Protein AF-A0A537UCD1-F1 (afdb_monomer_lite)

Radius of gyration: 25.74 Å; chains: 1; bounding box: 57×40×79 Å

Structure (mmCIF, N/CA/C/O backbone):
data_AF-A0A537UCD1-F1
#
_entry.id   AF-A0A537UCD1-F1
#
loop_
_atom_site.group_PDB
_atom_site.id
_atom_site.type_symbol
_atom_site.label_atom_id
_atom_site.label_alt_id
_atom_site.label_comp_id
_atom_site.label_asym_id
_atom_site.label_entity_id
_atom_site.label_seq_id
_atom_site.pdbx_PDB_ins_code
_atom_site.Cartn_x
_atom_site.Cartn_y
_atom_site.Cartn_z
_atom_site.occupancy
_atom_site.B_iso_or_equiv
_atom_site.auth_seq_id
_atom_site.auth_comp_id
_atom_site.auth_asym_id
_atom_site.auth_atom_id
_atom_site.pdbx_PDB_model_num
ATOM 1 N N . ALA A 1 1 ? -25.440 -2.056 34.819 1.00 84.81 1 ALA A N 1
ATOM 2 C CA . ALA A 1 1 ? -25.967 -2.093 36.198 1.00 84.81 1 ALA A CA 1
ATOM 3 C C . ALA A 1 1 ? -25.753 -0.731 36.856 1.00 84.81 1 ALA A C 1
ATOM 5 O O . ALA A 1 1 ? -24.826 -0.030 36.456 1.00 84.81 1 ALA A O 1
ATOM 6 N N . TYR A 1 2 ? -26.626 -0.333 37.784 1.00 90.88 2 TYR A N 1
ATOM 7 C CA . TYR A 1 2 ? -26.529 0.918 38.547 1.00 90.88 2 TYR A CA 1
ATOM 8 C C . TYR A 1 2 ? -26.187 0.586 40.003 1.00 90.88 2 TYR A C 1
ATOM 10 O O . TYR A 1 2 ? -26.730 -0.371 40.552 1.00 90.88 2 TYR A O 1
ATOM 18 N N . TYR A 1 3 ? -25.268 1.341 40.606 1.00 93.94 3 TYR A N 1
ATOM 19 C CA . TYR A 1 3 ? -24.784 1.089 41.963 1.00 93.94 3 TYR A CA 1
ATOM 20 C C . TYR A 1 3 ? -24.802 2.376 42.782 1.00 93.94 3 TYR A C 1
ATOM 22 O O . TYR A 1 3 ? -24.380 3.425 42.296 1.00 93.94 3 TYR A O 1
ATOM 30 N N . GLU A 1 4 ? -25.224 2.264 44.036 1.00 95.31 4 GLU A N 1
ATOM 31 C CA . GLU A 1 4 ? -25.111 3.312 45.053 1.00 95.31 4 GLU A CA 1
ATOM 32 C C . GLU A 1 4 ? -24.182 2.837 46.173 1.00 95.31 4 GLU A C 1
ATOM 34 O O . GLU A 1 4 ? -24.072 1.636 46.423 1.00 95.31 4 GLU A O 1
ATOM 39 N N . LEU A 1 5 ? -23.489 3.762 46.836 1.00 96.44 5 LEU A N 1
ATOM 40 C CA . LEU A 1 5 ? -22.624 3.422 47.966 1.00 96.44 5 LEU A CA 1
ATOM 41 C C . LEU A 1 5 ? -23.451 3.319 49.251 1.00 96.44 5 LEU A C 1
ATOM 43 O O . LEU A 1 5 ? -24.242 4.213 49.547 1.00 96.4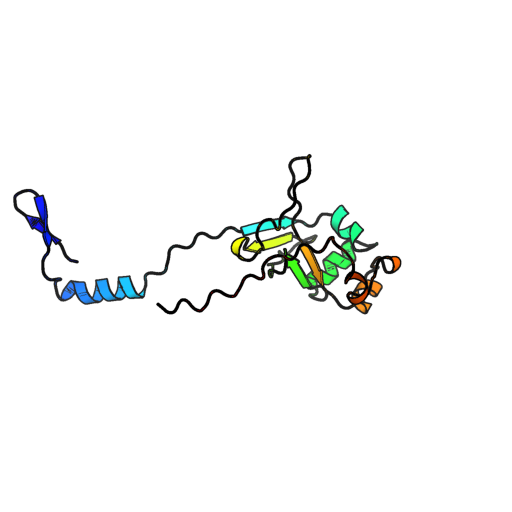4 5 LEU A O 1
ATOM 47 N N . ASP A 1 6 ? -23.248 2.248 50.016 1.00 94.44 6 ASP A N 1
ATOM 48 C CA . ASP A 1 6 ? -23.794 2.124 51.369 1.00 94.44 6 ASP A CA 1
ATOM 49 C C . ASP A 1 6 ? -23.008 2.970 52.396 1.00 94.44 6 ASP A C 1
ATOM 51 O O . ASP A 1 6 ? -22.025 3.640 52.069 1.00 94.44 6 ASP A O 1
ATOM 55 N N . GLU A 1 7 ? -23.424 2.936 53.666 1.00 94.94 7 GLU A N 1
ATOM 56 C CA . GLU A 1 7 ? -22.766 3.667 54.765 1.00 94.94 7 GLU A CA 1
ATOM 57 C C . GLU A 1 7 ? -21.307 3.238 55.002 1.00 94.94 7 GLU A C 1
ATOM 59 O O . GLU A 1 7 ? -20.514 3.997 55.558 1.00 94.94 7 GLU A O 1
ATOM 64 N N . ALA A 1 8 ? -20.930 2.037 54.556 1.00 95.75 8 ALA A N 1
ATOM 65 C CA . ALA A 1 8 ? -19.565 1.527 54.595 1.00 95.75 8 ALA A CA 1
ATOM 66 C C . ALA A 1 8 ? -18.789 1.806 53.291 1.00 95.75 8 ALA A C 1
ATOM 68 O O . ALA A 1 8 ? -17.689 1.276 53.115 1.00 95.75 8 ALA A O 1
ATOM 69 N N . LEU A 1 9 ? -19.340 2.634 52.392 1.00 93.06 9 LEU A N 1
ATOM 70 C CA . LEU A 1 9 ? -18.805 2.979 51.072 1.00 93.06 9 LEU A CA 1
ATOM 71 C C . LEU A 1 9 ? -18.653 1.778 50.128 1.00 93.06 9 LEU A C 1
ATOM 73 O O . LEU A 1 9 ? -17.794 1.781 49.241 1.00 93.06 9 LEU A O 1
ATOM 77 N N . LYS A 1 10 ? -19.475 0.740 50.291 1.00 96.56 10 LYS A N 1
ATOM 78 C CA . LYS A 1 10 ? -19.505 -0.408 49.382 1.00 96.56 10 LYS A CA 1
ATOM 79 C C . LYS A 1 10 ? -20.570 -0.208 48.303 1.00 96.56 10 LYS A C 1
ATOM 81 O O . LYS A 1 10 ? -21.685 0.194 48.626 1.00 96.56 10 LYS A O 1
ATOM 86 N N . PRO A 1 11 ? -20.264 -0.507 47.029 1.00 95.56 11 PRO A N 1
ATOM 87 C CA . PRO A 1 11 ? -21.250 -0.436 45.960 1.00 95.56 11 PRO A CA 1
ATOM 88 C C . PRO A 1 11 ? -22.314 -1.526 46.133 1.00 95.56 11 PRO A C 1
ATOM 90 O O . PRO A 1 11 ? -21.999 -2.715 46.190 1.00 95.56 11 PRO A O 1
ATOM 93 N N . VAL A 1 12 ? -23.578 -1.114 46.178 1.00 95.69 12 VAL A N 1
ATOM 94 C CA . VAL A 1 12 ? -24.766 -1.970 46.245 1.00 95.69 12 VAL A CA 1
ATOM 95 C C . VAL A 1 12 ? -25.580 -1.769 44.974 1.00 95.69 12 VAL A C 1
ATOM 97 O O . VAL A 1 12 ? -25.881 -0.638 44.594 1.00 95.69 12 VAL A O 1
ATOM 100 N N . GLU A 1 13 ? -25.924 -2.865 44.299 1.00 95.12 13 GLU A N 1
ATOM 101 C CA . GLU A 1 13 ? -26.706 -2.808 43.062 1.00 95.12 13 GLU A CA 1
ATOM 102 C C . GLU A 1 13 ? -28.136 -2.326 43.336 1.00 95.12 13 GLU A C 1
ATOM 104 O O . GLU A 1 13 ? -28.789 -2.759 44.291 1.00 95.12 13 GLU A O 1
ATOM 109 N N . LYS A 1 14 ? -28.624 -1.420 42.489 1.00 93.56 14 LYS A N 1
ATOM 110 C CA . LYS A 1 14 ? -29.960 -0.824 42.561 1.00 93.56 14 LYS A CA 1
ATOM 111 C C . LYS A 1 14 ? -30.608 -0.802 41.181 1.00 93.56 14 LYS A C 1
ATOM 113 O O . LYS A 1 14 ? -29.934 -0.901 40.153 1.00 93.56 14 LYS A O 1
ATOM 118 N N . GLU A 1 15 ? -31.931 -0.653 41.157 1.00 92.19 15 GLU A N 1
ATOM 119 C CA . GLU A 1 15 ? -32.645 -0.438 39.901 1.00 92.19 15 GLU A CA 1
ATOM 120 C C . GLU A 1 15 ? -32.185 0.876 39.257 1.00 92.19 15 GLU A C 1
ATOM 122 O O . GLU A 1 15 ? -32.006 1.888 39.931 1.00 92.19 15 GLU A O 1
ATOM 127 N N . MET A 1 16 ? -31.973 0.854 37.941 1.00 90.25 16 MET A N 1
ATOM 128 C CA . MET A 1 16 ? -31.515 2.024 37.203 1.00 90.25 16 MET A CA 1
ATOM 129 C C . MET A 1 16 ? -32.610 3.106 37.154 1.00 90.25 16 MET A C 1
ATOM 131 O O . MET A 1 16 ? -33.699 2.822 36.641 1.00 90.25 16 MET A O 1
ATOM 135 N N . PRO A 1 17 ? -32.327 4.345 37.606 1.00 93.31 17 PRO A N 1
ATOM 136 C CA . PRO A 1 17 ? -33.268 5.458 37.529 1.00 93.31 17 PRO A CA 1
ATOM 137 C C . PRO A 1 17 ? -33.753 5.710 36.098 1.00 93.31 17 PRO A C 1
ATOM 139 O O . PRO A 1 17 ? -32.966 5.646 35.151 1.00 93.31 17 PRO A O 1
ATOM 142 N N . ALA A 1 18 ? -35.040 6.035 35.939 1.00 90.56 18 ALA A N 1
ATOM 143 C CA . ALA A 1 18 ? -35.657 6.261 34.628 1.00 90.56 18 ALA A CA 1
ATOM 144 C C . ALA A 1 18 ? -34.938 7.355 33.817 1.00 90.56 18 ALA A C 1
ATOM 146 O O . ALA A 1 18 ? -34.698 7.174 32.625 1.00 90.56 18 ALA A O 1
ATOM 147 N N . ASP A 1 19 ? -34.501 8.422 34.487 1.00 91.81 19 ASP A N 1
ATOM 148 C CA . ASP A 1 19 ? -33.804 9.553 33.865 1.00 91.81 19 ASP A CA 1
ATOM 149 C C . ASP A 1 19 ? -32.414 9.174 33.311 1.00 91.81 19 ASP A C 1
ATOM 151 O O . ASP A 1 19 ? -31.896 9.839 32.413 1.00 91.81 19 ASP A O 1
ATOM 155 N N . LEU A 1 20 ? -31.808 8.084 33.806 1.00 90.25 20 LEU A N 1
ATOM 156 C CA . LEU A 1 20 ? -30.509 7.585 33.336 1.00 90.25 20 LEU A CA 1
ATOM 157 C C . LEU A 1 20 ? -30.629 6.563 32.200 1.00 90.25 20 LEU A C 1
ATOM 159 O O . LEU A 1 20 ? -29.695 6.457 31.403 1.00 90.25 20 LEU A O 1
ATOM 163 N N . LYS A 1 21 ? -31.758 5.845 32.088 1.00 89.44 21 LYS A N 1
ATOM 164 C CA . LYS A 1 21 ? -31.945 4.765 31.096 1.00 89.44 21 LYS A CA 1
ATOM 165 C C . LYS A 1 21 ? -31.671 5.243 29.673 1.00 89.44 21 LYS A C 1
ATOM 167 O O . LYS A 1 21 ? -30.834 4.667 28.988 1.00 89.44 21 LYS A O 1
ATOM 172 N N . HIS A 1 22 ? -32.275 6.365 29.286 1.00 90.75 22 HIS A N 1
ATOM 173 C CA . HIS A 1 22 ? -32.122 6.936 27.944 1.00 90.75 22 HIS A CA 1
ATOM 174 C C . HIS A 1 22 ? -30.668 7.281 27.592 1.00 90.75 22 HIS A C 1
ATOM 176 O O . HIS A 1 22 ? -30.216 7.073 26.469 1.00 90.75 22 HIS A O 1
ATOM 182 N N . SER A 1 23 ? -29.910 7.804 28.560 1.00 90.94 23 SER A N 1
ATOM 183 C CA . SER A 1 23 ? -28.496 8.135 28.354 1.00 90.94 23 SER A CA 1
ATOM 184 C C . SER A 1 23 ? -27.638 6.877 28.227 1.00 90.94 23 SER A C 1
ATOM 186 O O . SER A 1 23 ? -26.765 6.824 27.366 1.00 90.94 23 SER A O 1
ATOM 188 N N . VAL A 1 24 ? -27.894 5.856 29.051 1.00 89.94 24 VAL A N 1
ATOM 189 C CA . VAL A 1 24 ? -27.164 4.579 29.013 1.00 89.94 24 VAL A CA 1
ATOM 190 C C . VAL A 1 24 ? -27.431 3.831 27.710 1.00 89.94 24 VAL A C 1
ATOM 192 O O . VAL A 1 24 ? -26.482 3.368 27.082 1.00 89.94 24 VAL A O 1
ATOM 195 N N . GLU A 1 25 ? -28.687 3.772 27.269 1.00 89.81 25 GLU A N 1
ATOM 196 C CA . GLU A 1 25 ? -29.075 3.163 25.991 1.00 89.81 25 GLU A CA 1
ATOM 197 C C . GLU A 1 25 ? -28.374 3.852 24.816 1.00 89.81 25 GLU A C 1
ATOM 199 O O . GLU A 1 25 ? -27.762 3.183 23.988 1.00 89.81 25 GLU A O 1
ATOM 204 N N . ARG A 1 26 ? -28.347 5.191 24.799 1.00 89.50 26 ARG A N 1
ATOM 205 C CA . ARG A 1 26 ? -27.609 5.957 23.784 1.00 89.50 26 ARG A CA 1
ATOM 206 C C . ARG A 1 26 ? -26.106 5.732 23.835 1.00 89.50 26 ARG A C 1
ATOM 208 O O . ARG A 1 26 ? -25.472 5.688 22.788 1.00 89.50 26 ARG A O 1
ATOM 215 N N . ILE A 1 27 ? -25.504 5.652 25.019 1.00 88.50 27 ILE A N 1
ATOM 216 C CA . ILE A 1 27 ? -24.067 5.372 25.137 1.00 88.50 27 ILE A CA 1
ATOM 217 C C . ILE A 1 27 ? -23.777 3.991 24.559 1.00 88.50 27 ILE A C 1
ATOM 219 O O . ILE A 1 27 ? -22.858 3.854 23.764 1.00 88.50 27 ILE A O 1
ATOM 223 N N . GLN A 1 28 ? -24.588 2.993 24.905 1.00 85.69 28 GLN A N 1
ATOM 224 C CA . GLN A 1 28 ? -24.424 1.635 24.408 1.00 85.69 28 GLN A CA 1
ATOM 225 C C . GLN A 1 28 ? -24.605 1.547 22.887 1.00 85.69 28 GLN A C 1
ATOM 227 O O . GLN A 1 28 ? -23.814 0.874 22.236 1.00 85.69 28 GLN A O 1
ATOM 232 N N . GLU A 1 29 ? -25.588 2.255 22.325 1.00 87.81 29 GLU A N 1
ATOM 233 C CA . GLU A 1 29 ? -25.807 2.359 20.876 1.00 87.81 29 GLU A CA 1
ATOM 234 C C . GLU A 1 29 ? -24.633 3.038 20.153 1.00 87.81 29 GLU A C 1
ATOM 236 O O . GLU A 1 29 ? -24.255 2.623 19.062 1.00 87.81 29 GLU A O 1
ATOM 241 N N . ASN A 1 30 ? -24.034 4.067 20.761 1.00 84.00 30 ASN A N 1
ATOM 242 C CA . ASN A 1 30 ? -22.932 4.827 20.163 1.00 84.00 30 ASN A CA 1
ATOM 243 C C . ASN A 1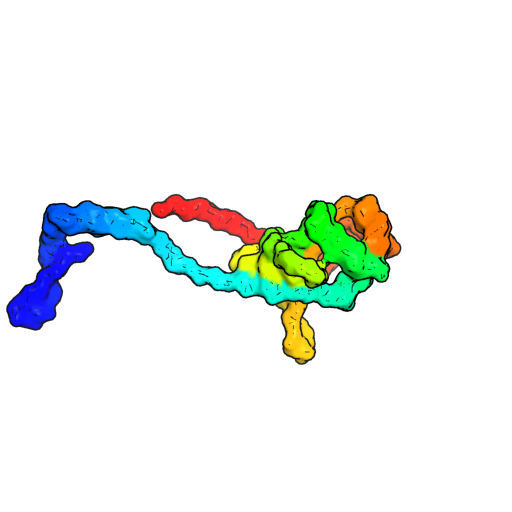 30 ? -21.539 4.233 20.443 1.00 84.00 30 ASN A C 1
ATOM 245 O O . ASN A 1 30 ? -20.543 4.735 19.920 1.00 84.00 30 ASN A O 1
ATOM 249 N N . CYS A 1 31 ? -21.431 3.213 21.296 1.00 86.00 31 CYS A N 1
ATOM 250 C CA . CYS A 1 31 ? -20.159 2.570 21.600 1.00 86.00 31 CYS A CA 1
ATOM 251 C C . CYS A 1 31 ? -19.757 1.605 20.478 1.00 86.00 31 CYS A C 1
ATOM 253 O O . CYS A 1 31 ? -20.421 0.603 20.234 1.00 86.00 31 CYS A O 1
ATOM 255 N N . GLU A 1 32 ? -18.601 1.852 19.864 1.00 81.88 32 GLU A N 1
ATOM 256 C CA . GLU A 1 32 ? -17.983 0.938 18.901 1.00 81.88 32 GLU A CA 1
ATOM 257 C C . GLU A 1 32 ? -16.816 0.155 19.534 1.00 81.88 32 GLU A C 1
ATOM 259 O O . GLU A 1 32 ? -16.206 0.612 20.509 1.00 81.88 32 GLU A O 1
ATOM 264 N N . PRO A 1 33 ? -16.455 -1.028 18.998 1.00 81.31 33 PRO A N 1
ATOM 265 C CA . PRO A 1 33 ? -15.270 -1.752 19.439 1.00 81.31 33 PRO A CA 1
ATOM 266 C C . PRO A 1 33 ? -14.000 -0.900 19.321 1.00 81.31 33 PRO A C 1
ATOM 268 O O . PRO A 1 33 ? -13.720 -0.319 18.274 1.00 81.31 33 PRO A O 1
ATOM 271 N N . ALA A 1 34 ? -13.170 -0.899 20.365 1.00 80.69 34 ALA A N 1
ATOM 272 C CA . ALA A 1 34 ? -11.840 -0.309 20.286 1.00 80.69 34 ALA A CA 1
ATOM 273 C C . ALA A 1 34 ? -10.949 -1.163 19.366 1.00 80.69 34 ALA A C 1
ATOM 275 O O . ALA A 1 34 ? -10.552 -2.276 19.721 1.00 80.69 34 ALA A O 1
ATOM 276 N N . LEU A 1 35 ? -10.642 -0.649 18.174 1.00 79.88 35 LEU A N 1
ATOM 277 C CA . LEU A 1 35 ? -9.782 -1.309 17.192 1.00 79.88 35 LEU A CA 1
ATOM 278 C C . LEU A 1 35 ? -8.401 -0.647 17.154 1.00 79.88 35 LEU A C 1
ATOM 280 O O . LEU A 1 35 ? -8.280 0.574 17.082 1.00 79.88 35 LEU A O 1
ATOM 284 N N . CYS A 1 36 ? -7.343 -1.461 17.159 1.00 84.00 36 CYS A N 1
ATOM 285 C CA . CYS A 1 36 ? -5.986 -0.998 16.882 1.00 84.00 36 CYS A CA 1
ATOM 286 C C . CYS A 1 36 ? -5.718 -1.106 15.378 1.00 84.00 36 CYS A C 1
ATOM 288 O O . CYS A 1 36 ? -5.872 -2.182 14.800 1.00 84.00 36 CYS A O 1
ATOM 290 N N . THR A 1 37 ? -5.305 -0.002 14.754 1.00 83.44 37 THR A N 1
ATOM 291 C CA . THR A 1 37 ? -4.913 0.019 13.340 1.00 83.44 37 THR A CA 1
ATOM 292 C C . THR A 1 37 ? -3.401 0.150 13.234 1.00 83.44 37 THR A C 1
ATOM 294 O O . THR A 1 37 ? -2.808 1.041 13.840 1.00 83.44 37 THR A O 1
ATOM 297 N N . VAL A 1 38 ? -2.779 -0.706 12.423 1.00 92.19 38 VAL A N 1
ATOM 298 C CA . VAL A 1 38 ? -1.352 -0.617 12.096 1.00 92.19 38 VAL A CA 1
ATOM 299 C C . VAL A 1 38 ? -1.223 -0.291 10.615 1.00 92.19 38 VAL A C 1
ATOM 301 O O . VAL A 1 38 ? -1.598 -1.089 9.758 1.00 92.19 38 VAL A O 1
ATOM 304 N N . LEU A 1 39 ? -0.690 0.892 10.314 1.00 95.81 39 LEU A N 1
ATOM 305 C CA . LEU A 1 39 ? -0.453 1.346 8.946 1.00 95.81 39 LEU A CA 1
ATOM 306 C C . LEU A 1 39 ? 1.039 1.268 8.630 1.00 95.81 39 LEU A C 1
ATOM 308 O O . LEU A 1 39 ? 1.869 1.767 9.390 1.00 95.81 39 LEU A O 1
ATOM 312 N N . PHE A 1 40 ? 1.380 0.681 7.487 1.00 95.81 40 PHE A N 1
ATOM 313 C CA . PHE A 1 40 ? 2.720 0.770 6.919 1.00 95.81 40 PHE A CA 1
ATOM 314 C C . PHE A 1 40 ? 2.736 1.857 5.850 1.00 95.81 40 PHE A C 1
ATOM 316 O O . PHE A 1 40 ? 1.877 1.861 4.969 1.00 95.81 40 PHE A O 1
ATOM 323 N N . MET A 1 41 ? 3.728 2.744 5.899 1.00 96.19 41 MET A N 1
ATOM 324 C CA . MET A 1 41 ? 3.970 3.754 4.873 1.00 96.19 41 MET A CA 1
ATOM 325 C C . MET A 1 41 ? 5.402 3.623 4.360 1.00 96.19 41 MET A C 1
ATOM 327 O O . MET A 1 41 ? 6.347 3.595 5.146 1.00 96.19 41 MET A O 1
ATOM 331 N N . GLY A 1 42 ? 5.561 3.549 3.040 1.00 93.50 42 GLY A N 1
ATOM 332 C CA . GLY A 1 42 ? 6.860 3.347 2.408 1.00 93.50 42 GLY A CA 1
ATOM 333 C C . GLY A 1 42 ? 6.960 4.003 1.038 1.00 93.50 42 GLY A C 1
ATOM 334 O O . GLY A 1 42 ? 5.964 4.187 0.336 1.00 93.50 42 GLY A O 1
ATOM 335 N N . GLY A 1 43 ? 8.186 4.361 0.660 1.00 93.25 43 GLY A N 1
ATOM 336 C CA . GLY A 1 43 ? 8.510 4.897 -0.659 1.00 93.25 43 GLY A CA 1
ATOM 337 C C . GLY A 1 43 ? 9.135 3.836 -1.561 1.00 93.25 43 GLY A C 1
ATOM 338 O O . GLY A 1 43 ? 10.109 3.187 -1.183 1.00 93.25 43 GLY A O 1
ATOM 339 N N . ALA A 1 44 ? 8.631 3.696 -2.784 1.00 91.12 44 ALA A N 1
ATOM 340 C CA . ALA A 1 44 ? 9.287 2.932 -3.834 1.00 91.12 44 ALA A CA 1
ATOM 341 C C . ALA A 1 44 ? 10.404 3.789 -4.457 1.00 91.12 44 ALA A C 1
ATOM 343 O O . ALA A 1 44 ? 10.165 4.704 -5.257 1.00 91.12 44 ALA A O 1
ATOM 344 N N . GLY A 1 45 ? 11.642 3.507 -4.042 1.00 86.81 45 GLY A N 1
ATOM 345 C CA . GLY A 1 45 ? 12.847 4.217 -4.470 1.00 86.81 45 GLY A CA 1
ATOM 346 C C . GLY A 1 45 ? 13.162 4.081 -5.966 1.00 86.81 45 GLY A C 1
ATOM 347 O O . GLY A 1 45 ? 12.452 3.428 -6.731 1.00 86.81 45 GLY A O 1
ATOM 348 N N . GLY A 1 46 ? 14.229 4.746 -6.418 1.00 86.75 46 GLY A N 1
ATOM 349 C CA . GLY A 1 46 ? 14.674 4.679 -7.818 1.00 86.75 46 GLY A CA 1
ATOM 350 C C . GLY A 1 46 ? 15.081 3.268 -8.258 1.00 86.75 46 GLY A C 1
ATOM 351 O O . GLY A 1 46 ? 14.684 2.841 -9.335 1.00 86.75 46 GLY A O 1
ATOM 352 N N . SER A 1 47 ? 15.789 2.530 -7.398 1.00 86.06 47 SER A N 1
ATOM 353 C CA . SER A 1 47 ? 16.255 1.162 -7.666 1.00 86.06 47 SER A CA 1
ATOM 354 C C . SER A 1 47 ? 15.109 0.185 -7.923 1.00 86.06 47 SER A C 1
ATOM 356 O O . SER A 1 47 ? 15.128 -0.534 -8.916 1.00 86.06 47 SER A O 1
ATOM 358 N N . LEU A 1 48 ? 14.073 0.210 -7.079 1.00 89.44 48 LEU A N 1
ATOM 359 C CA . LEU A 1 48 ? 12.883 -0.621 -7.263 1.00 89.44 48 LEU A CA 1
ATOM 360 C C . LEU A 1 48 ? 12.207 -0.319 -8.603 1.00 89.44 48 LEU A C 1
ATOM 362 O O . LEU A 1 48 ? 11.919 -1.228 -9.371 1.00 89.44 48 LEU A O 1
ATOM 366 N N . ARG A 1 49 ? 11.994 0.965 -8.910 1.00 93.00 49 ARG A N 1
ATOM 367 C CA . ARG A 1 49 ? 11.328 1.385 -10.151 1.00 93.00 49 ARG A CA 1
ATOM 368 C C . ARG A 1 49 ? 12.150 1.049 -11.402 1.00 93.00 49 ARG A C 1
ATOM 370 O O . ARG A 1 49 ? 11.563 0.684 -12.415 1.00 93.00 49 ARG A O 1
ATOM 377 N N . ALA A 1 50 ? 13.478 1.121 -11.322 1.00 91.88 50 ALA A N 1
ATOM 378 C CA . ALA A 1 50 ? 14.379 0.691 -12.396 1.00 91.88 50 ALA A CA 1
ATOM 379 C C . ALA A 1 50 ? 14.315 -0.826 -12.641 1.00 91.88 50 ALA A C 1
ATOM 381 O O . ALA A 1 50 ? 14.411 -1.276 -13.779 1.00 91.88 50 ALA A O 1
ATOM 382 N N . GLY A 1 51 ? 14.064 -1.613 -11.590 1.00 91.62 51 GLY A N 1
ATOM 383 C CA . GLY A 1 51 ? 13.808 -3.049 -11.714 1.00 91.62 51 GLY A CA 1
ATOM 384 C C . GLY A 1 51 ? 12.513 -3.394 -12.460 1.00 91.62 51 GLY A C 1
ATOM 385 O O . GLY A 1 51 ? 12.351 -4.528 -12.891 1.00 91.62 51 GLY A O 1
ATOM 386 N N . VAL A 1 52 ? 11.597 -2.436 -12.636 1.00 93.00 52 VAL A N 1
ATOM 387 C CA . VAL A 1 52 ? 10.324 -2.648 -13.343 1.00 93.00 52 VAL A CA 1
ATOM 388 C C . VAL A 1 52 ? 10.394 -2.147 -14.789 1.00 93.00 52 VAL A C 1
ATOM 390 O O . VAL A 1 52 ? 9.778 -2.751 -15.666 1.00 93.00 52 VAL A O 1
ATOM 393 N N . THR A 1 53 ? 11.101 -1.037 -15.036 1.00 93.75 53 THR A N 1
ATOM 394 C CA . THR A 1 53 ? 11.082 -0.302 -16.315 1.00 93.75 53 THR A CA 1
ATOM 395 C C . THR A 1 53 ? 12.404 0.425 -16.549 1.00 93.75 53 THR A C 1
ATOM 397 O O . THR A 1 53 ? 12.956 0.968 -15.588 1.00 93.75 53 THR A O 1
ATOM 400 N N . ASP A 1 54 ? 12.819 0.602 -17.802 1.00 93.19 54 ASP A N 1
ATOM 401 C CA . ASP A 1 54 ? 14.024 1.368 -18.168 1.00 93.19 54 ASP A CA 1
ATOM 402 C C . ASP A 1 54 ? 13.962 2.845 -17.756 1.00 93.19 54 ASP A C 1
ATOM 404 O O . ASP A 1 54 ? 14.980 3.464 -17.445 1.00 9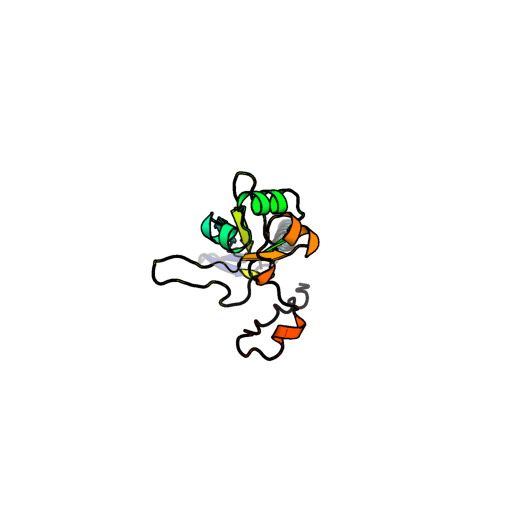3.19 54 ASP A O 1
ATOM 408 N N . ASN A 1 55 ? 12.760 3.43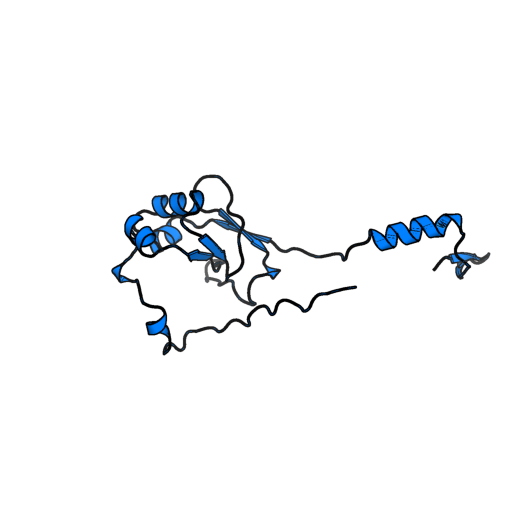4 -17.728 1.00 91.62 55 ASN A N 1
ATOM 409 C CA . ASN A 1 55 ? 12.547 4.807 -17.278 1.00 91.62 55 ASN A CA 1
ATOM 410 C C . ASN A 1 55 ? 11.682 4.847 -16.002 1.00 91.62 55 ASN A C 1
ATOM 412 O O . ASN A 1 55 ? 10.454 4.958 -16.095 1.00 91.62 55 ASN A O 1
ATOM 416 N N . PRO A 1 56 ? 12.301 4.880 -14.803 1.00 89.88 56 PRO A N 1
ATOM 417 C CA . PRO A 1 56 ? 11.609 4.887 -13.508 1.00 89.88 56 PRO A CA 1
ATOM 418 C C . PRO A 1 56 ? 10.542 5.979 -13.335 1.00 89.88 56 PRO A C 1
ATOM 420 O O . PRO A 1 56 ? 9.599 5.847 -12.542 1.00 89.88 56 PRO A O 1
ATOM 423 N N . VAL A 1 57 ? 10.688 7.096 -14.053 1.00 92.25 57 VAL A N 1
ATOM 424 C CA . VAL A 1 57 ? 9.739 8.212 -13.998 1.00 92.25 57 VAL A CA 1
ATOM 425 C C . VAL A 1 57 ? 8.446 7.863 -14.736 1.00 92.25 57 VAL A C 1
ATOM 427 O O . VAL A 1 57 ? 7.378 8.281 -14.288 1.00 92.25 57 VAL A O 1
ATOM 430 N N . ARG A 1 58 ? 8.494 7.058 -15.807 1.00 92.50 58 ARG A N 1
ATOM 431 C CA . ARG A 1 58 ? 7.291 6.622 -16.540 1.00 92.50 58 ARG A CA 1
ATOM 432 C C . ARG A 1 58 ? 6.388 5.745 -15.682 1.00 92.50 58 ARG A C 1
ATOM 434 O O . ARG A 1 58 ? 5.191 6.002 -15.644 1.00 92.50 58 ARG A O 1
ATOM 441 N N . LEU A 1 59 ? 6.950 4.813 -14.909 1.00 94.31 59 LEU A N 1
ATOM 442 C CA . LEU A 1 59 ? 6.168 4.042 -13.933 1.00 94.31 59 LEU A CA 1
ATOM 443 C C . LEU A 1 59 ? 5.500 4.953 -12.897 1.00 94.31 59 LEU A C 1
ATOM 445 O O . LEU A 1 59 ? 4.331 4.785 -12.568 1.00 94.31 59 LEU A O 1
ATOM 449 N N . THR A 1 60 ? 6.236 5.957 -12.413 1.00 93.00 60 THR A N 1
ATOM 450 C CA . THR A 1 60 ? 5.698 6.927 -11.451 1.00 93.00 60 THR A CA 1
ATOM 451 C C . THR A 1 60 ? 4.497 7.669 -12.034 1.00 93.00 60 THR A C 1
ATOM 453 O O . THR A 1 60 ? 3.466 7.751 -11.375 1.00 93.00 60 THR A O 1
ATOM 456 N N . ARG A 1 61 ? 4.602 8.167 -13.272 1.00 92.88 61 ARG A N 1
ATOM 457 C CA . ARG A 1 61 ? 3.496 8.839 -13.974 1.00 92.88 61 ARG A CA 1
ATOM 458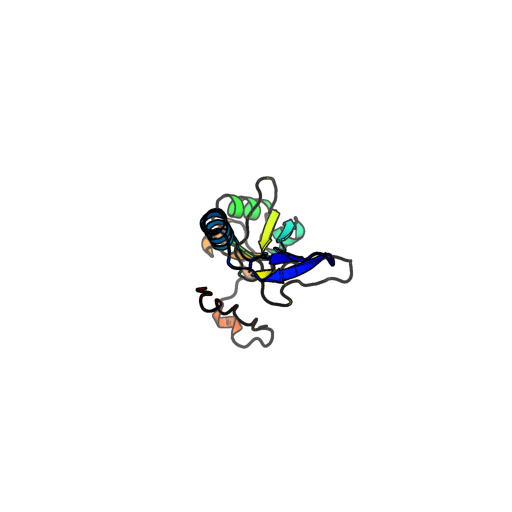 C C . ARG A 1 61 ? 2.311 7.901 -14.194 1.00 92.88 61 ARG A C 1
ATOM 460 O O . ARG A 1 61 ? 1.207 8.261 -13.816 1.00 92.88 61 ARG A O 1
ATOM 467 N N . SER A 1 62 ? 2.559 6.679 -14.662 1.00 93.75 62 SER A N 1
ATOM 468 C CA . SER A 1 62 ? 1.532 5.651 -14.878 1.00 93.75 62 SER A CA 1
ATOM 469 C C . SER A 1 62 ? 0.727 5.330 -13.611 1.00 93.75 62 SER A C 1
ATOM 471 O O . SER A 1 62 ? -0.493 5.182 -13.656 1.00 93.75 62 SER A O 1
ATOM 473 N N . VAL A 1 63 ? 1.390 5.283 -12.449 1.00 94.19 63 VAL A N 1
ATOM 474 C CA . VAL A 1 63 ? 0.716 5.136 -11.149 1.00 94.19 63 VAL A CA 1
ATOM 475 C C . VAL A 1 63 ? -0.138 6.362 -10.813 1.00 94.19 6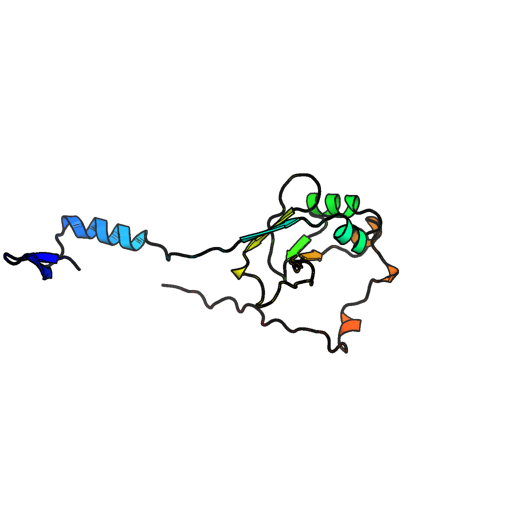3 VAL A C 1
ATOM 477 O O . VAL A 1 63 ? -1.271 6.204 -10.365 1.00 94.19 63 VAL A O 1
ATOM 480 N N . LYS A 1 64 ? 0.368 7.586 -11.025 1.00 91.25 64 LYS A N 1
ATOM 481 C CA . LYS A 1 64 ? -0.402 8.819 -10.756 1.00 91.25 64 LYS A CA 1
ATOM 482 C C . LYS A 1 64 ? -1.593 8.993 -11.704 1.00 91.25 64 LYS A C 1
ATOM 484 O O . LYS A 1 64 ? -2.617 9.510 -11.282 1.00 91.25 64 LYS A O 1
ATOM 489 N N . GLU A 1 65 ? -1.464 8.542 -12.947 1.00 91.50 65 GLU A N 1
ATOM 490 C CA . GLU A 1 65 ? -2.513 8.549 -13.976 1.00 91.50 65 GLU A CA 1
ATOM 491 C C . GLU A 1 65 ? -3.504 7.379 -13.824 1.00 91.50 65 GLU A C 1
ATOM 493 O O . GLU A 1 65 ? -4.407 7.228 -14.641 1.00 91.50 65 GLU A O 1
ATOM 498 N N . ALA A 1 66 ? -3.349 6.545 -12.786 1.00 87.88 66 ALA A N 1
ATOM 499 C CA . ALA A 1 66 ? -4.173 5.365 -12.510 1.00 87.88 66 ALA A CA 1
ATOM 500 C C . ALA A 1 66 ? -4.187 4.301 -13.630 1.00 87.88 66 ALA A C 1
ATOM 502 O O . ALA A 1 66 ? -5.039 3.412 -13.632 1.00 87.88 66 ALA A O 1
ATOM 503 N N . LEU A 1 67 ? -3.209 4.336 -14.541 1.00 90.94 67 LEU A N 1
ATOM 504 C CA . LEU A 1 67 ? -2.973 3.285 -15.538 1.00 90.94 67 LEU A CA 1
ATOM 505 C C . LEU A 1 67 ? -2.333 2.045 -14.901 1.00 90.94 67 LEU A C 1
ATOM 507 O O . LEU A 1 67 ? -2.551 0.915 -15.338 1.00 90.94 67 LEU A O 1
ATOM 511 N N . THR A 1 68 ? -1.551 2.247 -13.838 1.00 95.75 68 THR A N 1
ATOM 512 C CA . THR A 1 68 ? -0.971 1.171 -13.032 1.00 95.75 68 THR A CA 1
ATOM 513 C C . THR A 1 68 ? -1.617 1.123 -11.659 1.00 95.75 68 THR A C 1
ATOM 515 O O . THR A 1 68 ? -1.477 2.045 -10.854 1.00 95.75 68 THR A O 1
ATOM 518 N N . ARG A 1 69 ? -2.270 0.001 -11.359 1.00 96.69 69 ARG A N 1
ATOM 519 C CA . ARG A 1 69 ? -2.785 -0.300 -10.027 1.00 96.69 69 ARG A CA 1
ATOM 520 C C . ARG A 1 69 ? -1.640 -0.751 -9.129 1.00 96.69 69 ARG A C 1
ATOM 522 O O . ARG A 1 69 ? -0.925 -1.691 -9.469 1.00 96.69 69 ARG A O 1
ATOM 529 N N . VAL A 1 70 ? -1.507 -0.101 -7.978 1.00 97.19 70 VAL A N 1
ATOM 530 C CA . VAL A 1 70 ? -0.553 -0.486 -6.934 1.00 97.19 70 VAL A CA 1
ATOM 531 C C . VAL A 1 70 ? -1.288 -1.270 -5.851 1.00 97.19 70 VAL A C 1
ATOM 533 O O . VAL A 1 70 ? -2.350 -0.847 -5.389 1.00 97.19 70 VAL A O 1
ATOM 536 N N . THR A 1 71 ? -0.723 -2.398 -5.444 1.00 97.19 71 THR A N 1
ATOM 537 C CA . THR A 1 71 ? -1.130 -3.148 -4.248 1.00 97.19 71 THR A CA 1
ATOM 538 C C . THR A 1 71 ? 0.076 -3.454 -3.378 1.00 97.19 71 THR A C 1
ATOM 540 O O . THR A 1 71 ? 1.220 -3.262 -3.787 1.00 97.19 71 THR A O 1
ATOM 543 N N . SER A 1 72 ? -0.178 -3.893 -2.151 1.00 96.31 72 SER A N 1
ATOM 544 C CA . SER A 1 72 ? 0.844 -4.462 -1.280 1.00 96.31 72 SER A CA 1
ATOM 545 C C . SER A 1 72 ? 0.316 -5.789 -0.763 1.00 96.31 72 SER A C 1
ATOM 547 O O . SER A 1 72 ? -0.724 -5.792 -0.115 1.00 96.31 72 SER A O 1
ATOM 549 N N . GLY A 1 73 ? 0.975 -6.905 -1.077 1.00 93.81 73 GLY A N 1
ATOM 550 C CA . GLY A 1 73 ? 0.533 -8.253 -0.700 1.00 93.81 73 GLY A CA 1
ATOM 551 C C . GLY A 1 73 ? -0.936 -8.528 -1.044 1.00 93.81 73 GLY A C 1
ATOM 552 O O . GLY A 1 73 ? -1.660 -9.083 -0.219 1.00 93.81 73 GLY A O 1
ATOM 553 N N . GLY A 1 74 ? -1.410 -8.050 -2.200 1.00 93.88 74 GLY A N 1
ATOM 554 C CA . GLY A 1 74 ? -2.814 -8.111 -2.622 1.00 93.88 74 GLY A CA 1
ATOM 555 C C . GLY A 1 74 ? -3.768 -7.087 -1.982 1.00 93.88 74 GLY A C 1
ATOM 556 O O . GLY A 1 74 ? -4.857 -6.857 -2.518 1.00 93.88 74 GLY A O 1
ATOM 557 N N . ALA A 1 75 ? -3.391 -6.420 -0.888 1.00 95.88 75 ALA A N 1
ATOM 558 C CA . ALA A 1 75 ? -4.212 -5.391 -0.252 1.00 95.88 75 ALA A CA 1
ATOM 559 C C . ALA A 1 75 ? -4.178 -4.067 -1.043 1.00 95.88 75 ALA A C 1
ATOM 561 O O . ALA A 1 75 ? -3.136 -3.694 -1.598 1.00 95.88 75 ALA A O 1
ATOM 562 N N . PRO A 1 76 ? -5.300 -3.323 -1.106 1.00 96.12 76 PRO A N 1
ATOM 563 C CA . PRO A 1 76 ? -5.318 -1.999 -1.709 1.00 96.12 76 PRO A CA 1
ATOM 564 C C . PRO A 1 76 ? -4.494 -1.024 -0.870 1.00 96.12 76 PRO A C 1
ATOM 566 O O . PRO A 1 76 ? -4.460 -1.110 0.358 1.00 96.12 76 PRO A O 1
ATOM 569 N N . VAL A 1 77 ? -3.866 -0.070 -1.550 1.00 97.31 77 VAL A N 1
ATOM 570 C CA . VAL A 1 77 ? -3.022 0.945 -0.921 1.00 97.31 77 VAL A CA 1
ATOM 571 C C . VAL A 1 77 ? -3.555 2.337 -1.219 1.00 97.31 77 VAL A C 1
ATOM 573 O O . VAL A 1 77 ? -4.180 2.573 -2.254 1.00 97.31 77 VAL A O 1
ATOM 576 N N . TYR A 1 78 ? -3.253 3.276 -0.333 1.00 96.38 78 TYR A N 1
ATOM 577 C CA . TYR A 1 78 ? -3.373 4.697 -0.616 1.00 96.38 78 TYR A CA 1
ATOM 578 C C . TYR A 1 78 ? -2.057 5.207 -1.204 1.00 96.38 78 TYR A C 1
ATOM 580 O O . TYR A 1 78 ? -1.010 5.058 -0.576 1.00 96.38 78 TYR A O 1
ATOM 588 N N . VAL A 1 79 ? -2.090 5.814 -2.392 1.00 95.75 79 VAL A N 1
ATOM 589 C CA . VAL A 1 79 ? -0.905 6.421 -3.021 1.00 95.75 79 VAL A CA 1
ATOM 590 C C . VAL A 1 79 ? -0.863 7.910 -2.685 1.00 95.75 79 VAL A C 1
ATOM 592 O O . VAL A 1 79 ? -1.757 8.665 -3.055 1.00 95.75 79 VAL A O 1
ATOM 595 N N . TRP A 1 80 ? 0.200 8.347 -2.014 1.00 95.12 80 TRP A N 1
ATOM 596 C CA . TRP A 1 80 ? 0.384 9.743 -1.620 1.00 95.12 80 TRP A CA 1
ATOM 597 C C . TRP A 1 80 ? 0.705 10.642 -2.818 1.00 95.12 80 TRP A C 1
ATOM 599 O O . TRP A 1 80 ? 1.364 10.191 -3.760 1.00 95.12 80 TRP A O 1
ATOM 609 N N . PRO A 1 81 ? 0.294 11.924 -2.805 1.00 89.38 81 PRO A N 1
ATOM 610 C CA . PRO A 1 81 ? 0.725 12.901 -3.803 1.00 89.38 81 PRO A CA 1
ATOM 611 C C . PRO A 1 81 ? 2.243 13.151 -3.738 1.00 89.38 81 PRO A C 1
ATOM 613 O O . PRO A 1 81 ? 2.929 12.715 -2.816 1.00 89.38 81 PRO A O 1
ATOM 616 N N . GLY A 1 82 ? 2.775 13.862 -4.733 1.00 86.62 82 GLY A N 1
ATOM 617 C CA . GLY A 1 82 ? 4.194 14.223 -4.805 1.00 86.62 82 GLY A CA 1
ATOM 618 C C . GLY A 1 82 ? 5.028 13.335 -5.732 1.00 86.62 82 GLY A C 1
ATOM 619 O O . GLY A 1 82 ? 4.505 12.503 -6.479 1.00 86.62 82 GLY A O 1
ATOM 620 N N . GLY A 1 83 ? 6.343 13.567 -5.713 1.00 82.38 83 GLY A N 1
ATOM 621 C CA . GLY A 1 83 ? 7.308 12.849 -6.542 1.00 82.38 83 GLY A CA 1
ATOM 622 C C . GLY A 1 83 ? 7.551 11.417 -6.060 1.00 82.38 83 GLY A C 1
ATOM 623 O O . GLY A 1 83 ? 7.599 11.148 -4.865 1.00 82.38 83 GLY A O 1
ATOM 624 N N . GLY A 1 84 ? 7.738 10.493 -7.003 1.00 90.38 84 GLY A N 1
ATOM 625 C CA . GLY A 1 84 ? 7.907 9.073 -6.695 1.00 90.38 84 GLY A CA 1
ATOM 626 C C . GLY A 1 84 ? 6.602 8.363 -6.325 1.00 90.38 84 GLY A C 1
ATOM 627 O O . GLY A 1 84 ? 5.500 8.856 -6.580 1.00 90.38 84 GLY A O 1
ATOM 628 N N . ILE A 1 85 ? 6.738 7.158 -5.770 1.00 95.25 85 ILE A N 1
ATOM 629 C CA . ILE A 1 85 ? 5.610 6.304 -5.383 1.00 95.25 85 ILE A CA 1
ATOM 630 C C . ILE A 1 85 ? 5.704 6.081 -3.878 1.00 95.25 85 ILE A C 1
ATOM 632 O O . ILE A 1 85 ? 6.388 5.172 -3.425 1.00 95.25 85 ILE A O 1
ATOM 636 N N . THR A 1 86 ? 5.035 6.929 -3.108 1.00 95.94 86 THR A N 1
ATOM 637 C CA . THR A 1 86 ? 4.830 6.710 -1.674 1.00 95.94 86 THR A CA 1
ATOM 638 C C . THR A 1 86 ? 3.449 6.113 -1.487 1.00 95.94 86 THR A C 1
ATOM 640 O O . THR A 1 86 ? 2.473 6.646 -2.019 1.00 95.94 86 THR A O 1
ATOM 643 N N . PHE A 1 87 ? 3.359 5.007 -0.760 1.00 96.25 87 PHE A N 1
ATOM 644 C CA . PHE A 1 87 ? 2.102 4.313 -0.520 1.00 96.25 87 PHE A CA 1
ATOM 645 C C . PHE A 1 87 ? 1.913 4.013 0.964 1.00 96.25 87 PHE A C 1
ATOM 647 O O . PHE A 1 87 ? 2.879 3.934 1.723 1.00 96.25 87 PHE A O 1
ATOM 654 N N . MET A 1 88 ? 0.657 3.860 1.363 1.00 97.50 88 MET A N 1
ATOM 655 C CA . MET A 1 88 ? 0.252 3.464 2.702 1.00 97.50 88 MET A CA 1
ATOM 656 C C . MET A 1 88 ? -0.721 2.293 2.620 1.00 97.50 88 MET A C 1
ATOM 658 O O . MET A 1 88 ? -1.631 2.301 1.790 1.00 97.50 88 MET A O 1
ATOM 662 N N . VAL A 1 89 ? -0.535 1.294 3.474 1.00 97.38 89 VAL A N 1
ATOM 663 C CA . VAL A 1 89 ? -1.371 0.093 3.524 1.00 97.38 89 VAL A CA 1
ATOM 664 C C . VAL A 1 89 ? -1.714 -0.262 4.964 1.00 97.38 89 VAL A C 1
ATOM 666 O O . VAL A 1 89 ? -0.886 -0.124 5.863 1.00 97.38 89 VAL A O 1
ATOM 669 N N . ASP A 1 90 ? -2.942 -0.729 5.167 1.00 95.50 90 ASP A N 1
ATOM 670 C CA . ASP A 1 90 ? -3.370 -1.357 6.412 1.00 95.50 90 ASP A CA 1
ATOM 671 C C . ASP A 1 90 ? -2.753 -2.755 6.523 1.00 95.50 90 ASP A C 1
ATOM 673 O O . ASP A 1 90 ? -3.055 -3.653 5.730 1.00 95.50 90 ASP A O 1
ATOM 677 N N . VAL A 1 91 ? -1.871 -2.928 7.507 1.00 93.56 91 VAL A N 1
ATOM 678 C CA . VAL A 1 91 ? -1.106 -4.162 7.716 1.00 93.56 91 VAL A CA 1
ATOM 679 C C . VAL A 1 91 ? -2.019 -5.332 8.073 1.00 93.56 91 VAL A C 1
ATOM 681 O O . VAL A 1 91 ? -1.690 -6.471 7.751 1.00 93.56 91 VAL A O 1
ATOM 684 N N . THR A 1 92 ? -3.192 -5.080 8.660 1.00 91.50 92 THR A N 1
ATOM 685 C CA . THR A 1 92 ? -4.148 -6.137 9.033 1.00 91.50 92 THR A CA 1
ATOM 686 C C . THR A 1 92 ? -4.758 -6.841 7.819 1.00 91.50 92 THR A C 1
ATOM 688 O O . THR A 1 92 ? -5.267 -7.955 7.932 1.00 91.50 92 THR A O 1
ATOM 691 N N . ARG A 1 93 ? -4.668 -6.218 6.638 1.00 92.31 93 ARG A N 1
ATOM 692 C CA . ARG A 1 93 ? -5.148 -6.758 5.358 1.00 92.31 93 ARG A CA 1
ATOM 693 C C . ARG A 1 93 ? -4.071 -7.501 4.578 1.00 92.31 93 ARG A C 1
ATOM 695 O O . ARG A 1 93 ? -4.352 -7.993 3.486 1.00 92.31 93 ARG A O 1
ATOM 702 N N . LEU A 1 94 ? -2.846 -7.542 5.094 1.00 91.94 94 LEU A N 1
ATOM 703 C CA . LEU A 1 94 ? -1.743 -8.260 4.478 1.00 91.94 94 LEU A CA 1
ATOM 704 C C . LEU A 1 94 ? -1.714 -9.703 4.983 1.00 91.94 94 LEU A C 1
ATOM 706 O O . LEU A 1 94 ? -2.030 -9.961 6.146 1.00 91.94 94 LEU A O 1
ATOM 710 N N . PRO A 1 95 ? -1.285 -10.659 4.149 1.00 90.94 95 PRO A N 1
ATOM 711 C CA . PRO A 1 95 ? -1.004 -11.997 4.632 1.00 90.94 95 PRO A CA 1
ATOM 712 C C . PRO A 1 95 ? 0.064 -12.003 5.736 1.00 90.94 95 PRO A C 1
ATOM 714 O O . PRO A 1 95 ? 0.971 -11.166 5.765 1.00 90.94 95 PRO A O 1
ATOM 717 N N . ALA A 1 96 ? 0.005 -12.993 6.627 1.00 89.50 96 ALA A N 1
ATOM 718 C CA . ALA A 1 96 ? 1.037 -13.170 7.643 1.00 89.50 96 ALA A CA 1
ATOM 719 C C . ALA A 1 96 ? 2.420 -13.369 6.992 1.00 89.50 96 ALA A C 1
ATOM 721 O O . ALA A 1 96 ? 2.569 -14.150 6.051 1.00 89.50 96 ALA A O 1
ATOM 722 N N . GLY A 1 97 ? 3.434 -12.657 7.493 1.00 88.31 97 GLY A N 1
ATOM 723 C CA . GLY A 1 97 ? 4.798 -12.733 6.958 1.00 88.31 97 GLY A CA 1
ATOM 724 C C . GLY A 1 97 ? 4.971 -12.119 5.564 1.00 88.31 97 GLY A C 1
ATOM 725 O O . GLY A 1 97 ? 5.892 -12.504 4.848 1.00 88.31 97 GLY A O 1
ATOM 726 N N . ALA A 1 98 ? 4.098 -11.188 5.159 1.00 91.31 98 ALA A N 1
ATOM 727 C CA . ALA A 1 98 ? 4.173 -10.561 3.839 1.00 91.31 98 ALA A CA 1
ATOM 728 C C . ALA A 1 98 ? 5.395 -9.640 3.645 1.00 91.31 98 ALA A C 1
ATOM 730 O O . ALA A 1 98 ? 5.793 -9.397 2.510 1.00 91.31 98 ALA A O 1
ATOM 731 N N . PHE A 1 99 ? 6.004 -9.134 4.721 1.00 92.88 99 PHE A N 1
ATOM 732 C CA . PHE A 1 99 ? 7.234 -8.343 4.634 1.00 92.88 99 PHE A CA 1
ATOM 733 C C . PHE A 1 99 ? 8.472 -9.238 4.657 1.00 92.88 99 PHE A C 1
ATOM 735 O O . PHE A 1 99 ? 8.592 -10.131 5.496 1.00 92.88 99 PHE A O 1
ATOM 742 N N . GLY A 1 100 ? 9.417 -8.949 3.765 1.00 90.94 100 GLY A N 1
ATOM 743 C CA . GLY A 1 100 ? 10.773 -9.485 3.823 1.00 90.94 100 GLY A CA 1
ATOM 744 C C . GLY A 1 100 ? 11.704 -8.606 4.660 1.00 90.94 100 GLY A C 1
ATOM 745 O O . GLY A 1 100 ? 11.385 -7.464 4.996 1.00 90.94 100 GLY A O 1
ATOM 746 N N . TYR A 1 101 ? 12.889 -9.131 4.956 1.00 88.69 101 TYR A N 1
ATOM 747 C CA . TYR A 1 101 ? 13.956 -8.424 5.659 1.00 88.69 101 TYR A CA 1
ATOM 748 C C . TYR A 1 101 ? 15.294 -8.715 4.981 1.00 88.69 101 TYR A C 1
ATOM 750 O O . TYR A 1 101 ? 15.524 -9.833 4.518 1.00 88.69 101 TYR A O 1
ATOM 758 N N . VAL A 1 102 ? 16.170 -7.715 4.924 1.00 89.94 102 VAL A N 1
ATOM 759 C CA . VAL A 1 102 ? 17.549 -7.855 4.434 1.00 89.94 102 VAL A CA 1
ATOM 760 C C . VAL A 1 102 ? 18.547 -7.600 5.575 1.00 89.94 102 VAL A C 1
ATOM 762 O O . VAL A 1 102 ? 18.194 -6.910 6.526 1.00 89.94 102 VAL A O 1
ATOM 765 N N . PRO A 1 103 ? 19.788 -8.136 5.525 1.00 89.75 103 PRO A N 1
ATOM 766 C CA . PRO A 1 103 ? 20.753 -8.019 6.632 1.00 89.75 103 PRO A CA 1
ATOM 767 C C . PRO A 1 103 ? 21.108 -6.581 7.031 1.00 89.75 103 PRO A C 1
ATOM 769 O O . PRO A 1 103 ? 21.403 -6.304 8.190 1.00 89.75 103 PRO A O 1
ATOM 772 N N . THR A 1 104 ? 21.078 -5.650 6.077 1.00 89.00 104 THR A N 1
ATOM 773 C CA . THR A 1 104 ? 21.066 -4.216 6.380 1.00 89.00 104 THR A CA 1
ATOM 774 C C . THR A 1 104 ? 19.676 -3.873 6.908 1.00 89.00 104 THR A C 1
ATOM 776 O O . THR A 1 104 ? 18.733 -4.157 6.187 1.00 89.00 104 THR A O 1
ATOM 779 N N . PRO A 1 105 ? 19.495 -3.274 8.097 1.00 78.69 105 PRO A N 1
ATOM 780 C CA . PRO A 1 105 ? 18.190 -3.158 8.756 1.00 78.69 105 PRO A CA 1
ATOM 781 C C . PRO A 1 105 ? 17.167 -2.359 7.930 1.00 78.69 105 PRO A C 1
ATOM 783 O O . PRO A 1 105 ? 17.004 -1.152 8.094 1.00 78.69 105 PRO A O 1
ATOM 786 N N . ALA A 1 106 ? 16.476 -3.058 7.032 1.00 85.06 106 ALA A N 1
ATOM 787 C CA . ALA A 1 106 ? 15.515 -2.526 6.084 1.00 85.06 106 ALA A CA 1
ATOM 788 C C . ALA A 1 106 ? 14.448 -3.585 5.782 1.00 85.06 106 ALA A C 1
ATOM 790 O O . ALA A 1 106 ? 14.734 -4.776 5.630 1.00 85.06 106 ALA A O 1
ATOM 791 N N . LEU A 1 107 ? 13.201 -3.126 5.697 1.00 88.44 107 LEU A N 1
ATOM 792 C CA . LEU A 1 107 ? 12.058 -3.951 5.321 1.00 88.44 107 LEU A CA 1
ATOM 793 C C . LEU A 1 107 ? 11.925 -4.009 3.799 1.00 88.44 107 LEU A C 1
ATOM 795 O O . LEU A 1 107 ? 12.083 -2.999 3.112 1.00 88.44 107 LEU A O 1
ATOM 799 N N . VAL A 1 108 ? 11.550 -5.177 3.287 1.00 91.50 108 VAL A N 1
ATOM 800 C CA . VAL A 1 108 ? 11.137 -5.365 1.895 1.00 91.50 108 VAL A CA 1
ATOM 801 C C . VAL A 1 108 ? 9.618 -5.475 1.876 1.00 91.50 108 VAL A C 1
ATOM 803 O O . VAL A 1 108 ? 9.055 -6.500 2.259 1.00 91.50 108 VAL A O 1
ATOM 806 N N . ALA A 1 109 ? 8.948 -4.394 1.481 1.00 93.56 109 ALA A N 1
ATOM 807 C CA . ALA A 1 109 ? 7.495 -4.378 1.369 1.00 93.56 109 ALA A CA 1
ATOM 808 C C . ALA A 1 109 ? 7.033 -5.153 0.118 1.00 93.56 109 ALA A C 1
ATOM 810 O O . ALA A 1 109 ? 7.657 -5.008 -0.937 1.00 93.56 109 ALA A O 1
ATOM 811 N N . PRO A 1 110 ? 5.930 -5.919 0.193 1.00 94.31 110 PRO A N 1
ATOM 812 C CA . PRO A 1 110 ? 5.415 -6.729 -0.913 1.00 94.31 110 PRO A CA 1
ATOM 813 C C . PRO A 1 110 ? 4.627 -5.875 -1.921 1.00 94.31 110 PRO A C 1
ATOM 815 O O . PRO A 1 110 ? 3.465 -6.152 -2.202 1.00 94.31 110 PRO A O 1
ATOM 818 N N . ILE A 1 111 ? 5.223 -4.786 -2.411 1.00 95.00 111 ILE A N 1
ATOM 819 C CA . ILE A 1 111 ? 4.586 -3.880 -3.372 1.00 95.00 111 ILE A CA 1
ATOM 820 C C . ILE A 1 111 ? 4.471 -4.539 -4.751 1.00 95.00 111 ILE A C 1
ATOM 822 O O . ILE A 1 111 ? 5.414 -5.148 -5.252 1.00 95.00 111 ILE A O 1
ATOM 826 N N . GLU A 1 112 ? 3.316 -4.373 -5.382 1.00 95.75 112 GLU A N 1
ATOM 827 C CA . GLU A 1 112 ? 2.956 -4.984 -6.659 1.00 95.75 112 GLU A CA 1
ATOM 828 C C . GLU A 1 112 ? 2.415 -3.918 -7.620 1.00 95.75 112 GLU A C 1
ATOM 830 O O . GLU A 1 112 ? 1.724 -2.980 -7.210 1.00 95.75 112 GLU A O 1
ATOM 835 N N . PHE A 1 113 ? 2.684 -4.092 -8.915 1.00 96.44 113 PHE A N 1
ATOM 836 C CA . PHE A 1 113 ? 2.169 -3.242 -9.988 1.00 96.44 113 PHE A CA 1
ATOM 837 C C . PHE A 1 113 ? 1.358 -4.087 -10.964 1.00 96.44 113 PHE A C 1
ATOM 839 O O . PHE A 1 113 ? 1.867 -5.051 -11.529 1.00 96.44 113 PHE A O 1
ATOM 846 N N . THR A 1 114 ? 0.098 -3.721 -11.180 1.00 96.31 114 THR A N 1
ATOM 847 C CA . THR A 1 114 ? -0.791 -4.384 -12.142 1.00 96.31 114 THR A CA 1
ATOM 848 C C . THR A 1 114 ? -1.245 -3.387 -13.198 1.00 96.31 114 THR A C 1
ATOM 850 O O . THR A 1 114 ? -1.735 -2.308 -12.872 1.00 96.31 114 THR A O 1
ATOM 853 N N . LEU A 1 115 ? -1.088 -3.748 -14.466 1.00 96.69 115 LEU A N 1
ATOM 854 C CA . LEU A 1 115 ? -1.424 -2.926 -15.626 1.00 96.69 115 LEU A CA 1
ATOM 855 C C . LEU A 1 115 ? -1.587 -3.810 -16.868 1.00 96.69 115 LEU A C 1
ATOM 857 O O . LEU A 1 115 ? -1.241 -4.994 -16.842 1.00 96.69 115 LEU A O 1
ATOM 861 N N . LYS A 1 116 ? -2.104 -3.248 -17.965 1.00 96.44 116 LYS A N 1
ATOM 862 C CA . LYS A 1 116 ? -2.168 -3.972 -19.241 1.00 96.44 116 LYS A CA 1
ATOM 863 C C . LYS A 1 116 ? -0.762 -4.206 -19.784 1.00 96.44 116 LYS A C 1
ATOM 865 O O . LYS A 1 116 ? 0.106 -3.345 -19.672 1.00 96.44 116 LYS A O 1
ATOM 870 N N . LEU A 1 117 ? -0.569 -5.334 -20.464 1.00 96.50 117 LEU A N 1
ATOM 871 C CA . LEU A 1 117 ? 0.712 -5.665 -21.091 1.00 96.50 117 LEU A CA 1
ATOM 872 C C . LEU A 1 117 ? 1.151 -4.612 -22.123 1.00 96.50 117 LEU A C 1
ATOM 874 O O . LEU A 1 117 ? 2.329 -4.279 -22.198 1.00 96.50 117 LEU A O 1
ATOM 878 N N . SER A 1 118 ? 0.202 -4.056 -22.882 1.00 96.75 118 SER A N 1
ATOM 879 C CA . SER A 1 118 ? 0.459 -2.960 -23.824 1.00 96.75 118 SER A CA 1
ATOM 880 C C . SER A 1 118 ? 1.003 -1.714 -23.129 1.00 96.75 118 SER A C 1
ATOM 882 O O . SER A 1 118 ? 1.945 -1.096 -23.616 1.00 96.75 118 SER A O 1
ATOM 884 N N . ASP A 1 119 ? 0.429 -1.371 -21.975 1.00 96.31 119 ASP A N 1
ATOM 885 C CA . ASP A 1 119 ? 0.805 -0.181 -21.216 1.00 96.31 119 ASP A CA 1
ATOM 886 C C . ASP A 1 119 ? 2.180 -0.394 -20.578 1.00 96.31 119 ASP A C 1
ATOM 888 O O . ASP A 1 119 ? 3.004 0.517 -20.608 1.00 96.31 119 ASP A O 1
ATOM 892 N N . TYR A 1 120 ? 2.460 -1.617 -20.102 1.00 96.94 120 TYR A N 1
ATOM 893 C CA . TYR A 1 120 ? 3.782 -2.039 -19.628 1.00 96.94 120 TYR A CA 1
ATOM 894 C C . TYR A 1 120 ? 4.859 -1.921 -20.715 1.00 96.94 120 TYR A C 1
ATOM 896 O O . TYR A 1 120 ? 5.922 -1.355 -20.469 1.00 96.94 120 TYR A O 1
ATOM 904 N N . ALA A 1 121 ? 4.574 -2.371 -21.938 1.00 95.94 121 ALA A N 1
ATOM 905 C CA . ALA A 1 121 ? 5.491 -2.202 -23.063 1.00 95.94 121 ALA A CA 1
ATOM 906 C C . ALA A 1 121 ? 5.716 -0.714 -23.392 1.00 95.94 121 ALA A C 1
ATOM 908 O O . ALA A 1 121 ? 6.856 -0.267 -23.522 1.00 95.94 121 ALA A O 1
ATOM 909 N N . ALA A 1 122 ? 4.644 0.081 -23.463 1.00 94.44 122 ALA A N 1
ATOM 910 C CA . ALA A 1 122 ? 4.710 1.503 -23.810 1.00 94.44 122 ALA A CA 1
ATOM 911 C C . ALA A 1 122 ? 5.530 2.333 -22.806 1.00 94.44 122 ALA A C 1
ATOM 913 O O . ALA A 1 122 ? 6.228 3.282 -23.183 1.00 94.44 122 ALA A O 1
ATOM 914 N N . LEU A 1 123 ? 5.490 1.968 -21.522 1.00 93.25 123 LEU A N 1
ATOM 915 C CA . LEU A 1 123 ? 6.268 2.647 -20.488 1.00 93.25 123 LEU A CA 1
ATOM 916 C C . LEU A 1 123 ? 7.748 2.217 -20.433 1.00 93.25 123 LEU A C 1
ATOM 918 O O . LEU A 1 123 ? 8.505 2.810 -19.664 1.00 93.25 123 LEU A O 1
ATOM 922 N N . GLY A 1 124 ? 8.182 1.282 -21.287 1.00 95.31 124 GLY A N 1
ATOM 923 C CA . GLY A 1 124 ? 9.552 0.756 -21.322 1.00 95.31 124 GLY A CA 1
ATOM 924 C C . GLY A 1 124 ? 9.781 -0.358 -20.303 1.00 95.31 124 GLY A C 1
ATOM 925 O O . GLY A 1 124 ? 10.774 -0.342 -19.582 1.00 95.31 124 GLY A O 1
ATOM 926 N N . GLY A 1 125 ? 8.808 -1.256 -20.160 1.00 96.00 125 GLY A N 1
ATOM 927 C CA . GLY A 1 125 ? 8.921 -2.439 -19.321 1.00 96.00 125 GLY A CA 1
ATOM 928 C C . GLY A 1 125 ? 9.925 -3.444 -19.884 1.00 96.00 125 GLY A C 1
ATOM 929 O O . GLY A 1 125 ? 10.152 -3.506 -21.092 1.00 96.00 125 GLY A O 1
ATOM 930 N N . HIS A 1 126 ? 10.486 -4.266 -19.003 1.00 96.12 126 HIS A N 1
ATOM 931 C CA . HIS A 1 126 ? 11.440 -5.328 -19.325 1.00 96.12 126 HIS A CA 1
ATOM 932 C C . HIS A 1 126 ? 10.739 -6.511 -20.010 1.00 96.12 126 HIS A C 1
ATOM 934 O O . HIS A 1 126 ? 10.483 -7.548 -19.396 1.00 96.12 126 HIS A O 1
ATOM 940 N N . MET A 1 127 ? 10.371 -6.344 -21.283 1.00 96.62 127 MET A N 1
ATOM 941 C CA . MET A 1 127 ? 9.512 -7.287 -22.018 1.00 96.62 127 MET A CA 1
ATOM 942 C C . MET A 1 127 ? 10.111 -8.690 -22.161 1.00 96.62 127 MET A C 1
ATOM 944 O O . MET A 1 127 ? 9.362 -9.664 -22.141 1.00 96.62 127 MET A O 1
ATOM 948 N N . ASP A 1 128 ? 11.439 -8.804 -22.206 1.00 95.88 128 ASP A N 1
ATOM 949 C CA . ASP A 1 128 ? 12.147 -10.090 -22.278 1.00 95.88 128 ASP A CA 1
ATOM 950 C C . ASP A 1 128 ? 11.959 -10.950 -21.015 1.00 95.88 128 ASP A C 1
ATOM 952 O O . ASP A 1 128 ? 12.140 -12.167 -21.045 1.00 95.88 128 ASP A O 1
ATOM 956 N N . HIS A 1 129 ? 11.549 -10.333 -19.902 1.00 93.50 129 HIS A N 1
ATOM 957 C CA . HIS A 1 129 ? 11.264 -11.011 -18.638 1.00 93.50 129 HIS A CA 1
ATOM 958 C C . HIS A 1 129 ? 9.775 -11.331 -18.441 1.00 93.50 129 HIS A C 1
ATOM 960 O O . HIS A 1 129 ? 9.402 -11.951 -17.440 1.00 93.50 129 HIS A O 1
ATOM 966 N N . VAL A 1 130 ? 8.902 -10.937 -19.374 1.00 94.50 130 VAL A N 1
ATOM 967 C CA . VAL A 1 130 ? 7.465 -11.210 -19.272 1.00 94.50 130 VAL A CA 1
ATOM 968 C C . VAL A 1 130 ? 7.199 -12.686 -19.527 1.00 94.50 130 VAL A C 1
ATOM 970 O O . VAL A 1 130 ? 7.594 -13.256 -20.542 1.00 94.50 130 VAL A O 1
ATOM 973 N N . ARG A 1 131 ? 6.451 -13.309 -18.616 1.00 93.38 131 ARG A N 1
ATOM 974 C CA . ARG A 1 131 ? 6.052 -14.711 -18.726 1.00 93.38 131 ARG A CA 1
ATOM 975 C C . ARG A 1 131 ? 4.545 -14.880 -18.552 1.00 93.38 131 ARG A C 1
ATOM 977 O O . ARG A 1 131 ? 3.964 -14.259 -17.662 1.00 93.38 131 ARG A O 1
ATOM 984 N N . PRO A 1 132 ? 3.896 -15.761 -19.335 1.00 92.19 132 PRO A N 1
ATOM 985 C CA . PRO A 1 132 ? 2.507 -16.124 -19.095 1.00 92.19 132 PRO A CA 1
ATOM 986 C C . PRO A 1 132 ? 2.343 -16.769 -17.719 1.00 92.19 132 PRO A C 1
ATOM 988 O O . PRO A 1 132 ? 3.126 -17.649 -17.350 1.00 92.19 132 PRO A O 1
ATOM 991 N N . LEU A 1 133 ? 1.271 -16.416 -17.007 1.00 87.12 133 LEU A N 1
ATOM 992 C CA . LEU A 1 133 ? 0.940 -16.994 -15.699 1.00 87.12 133 LEU A CA 1
ATOM 993 C C . LEU A 1 133 ? 0.864 -18.530 -15.741 1.00 87.12 133 LEU A C 1
ATOM 995 O O . LEU A 1 133 ? 1.327 -19.205 -14.827 1.00 87.12 133 LEU A O 1
ATOM 999 N N . ALA A 1 134 ? 0.341 -19.094 -16.835 1.00 87.88 134 ALA A N 1
ATOM 1000 C CA . ALA A 1 134 ? 0.247 -20.542 -17.022 1.00 87.88 134 ALA A CA 1
ATOM 1001 C C . ALA A 1 134 ? 1.613 -21.254 -17.011 1.00 87.88 134 ALA A C 1
ATOM 1003 O O . ALA A 1 134 ? 1.668 -22.424 -16.648 1.00 87.88 134 ALA A O 1
ATOM 1004 N N . SER A 1 135 ? 2.702 -20.553 -17.349 1.00 88.38 135 SER A N 1
ATOM 1005 C CA . SER A 1 135 ? 4.062 -21.109 -17.328 1.00 88.38 135 SER A CA 1
ATOM 1006 C C . SER A 1 135 ? 4.636 -21.277 -15.918 1.00 88.38 135 SER A C 1
ATOM 1008 O O . SER A 1 135 ? 5.736 -21.802 -15.773 1.00 88.38 135 SER A O 1
ATOM 1010 N N . LEU A 1 136 ? 3.938 -20.792 -14.885 1.00 81.06 136 LEU A N 1
ATOM 1011 C CA . LEU A 1 136 ? 4.412 -20.825 -13.502 1.00 81.06 136 LEU A CA 1
ATOM 1012 C C . LEU A 1 136 ? 3.906 -22.058 -12.725 1.00 81.06 136 LEU A C 1
ATOM 1014 O O . LEU A 1 136 ? 4.367 -22.294 -11.617 1.00 81.06 136 LEU A O 1
ATOM 1018 N N . LYS A 1 137 ? 2.999 -22.870 -13.288 1.00 69.00 137 LYS A N 1
ATOM 1019 C CA . LYS A 1 137 ? 2.291 -23.957 -12.577 1.00 69.00 137 LYS A CA 1
ATOM 1020 C C . LYS A 1 137 ? 3.181 -25.053 -11.969 1.00 69.00 137 LYS A C 1
ATOM 1022 O O . LYS A 1 137 ? 2.751 -25.677 -11.007 1.00 69.00 137 LYS A O 1
ATOM 1027 N N . ASP A 1 138 ? 4.398 -25.233 -12.476 1.00 64.38 138 ASP A N 1
ATOM 1028 C CA . ASP A 1 138 ? 5.325 -26.277 -12.013 1.00 64.38 138 ASP A CA 1
ATOM 1029 C C . ASP A 1 138 ? 6.399 -25.754 -11.039 1.00 64.38 138 ASP A C 1
ATOM 1031 O O . ASP A 1 138 ? 7.287 -26.499 -10.628 1.00 64.38 138 ASP A O 1
ATOM 1035 N N . ASN A 1 139 ? 6.345 -24.471 -10.659 1.00 58.44 139 ASN A N 1
ATOM 1036 C CA . ASN A 1 139 ? 7.344 -23.866 -9.779 1.00 58.44 139 ASN A CA 1
ATOM 1037 C C . ASN A 1 139 ? 7.009 -24.116 -8.299 1.00 58.44 139 ASN A C 1
ATOM 1039 O O . ASN A 1 139 ? 5.990 -23.651 -7.789 1.00 58.44 139 ASN A O 1
ATOM 1043 N N . SER A 1 140 ? 7.911 -24.782 -7.574 1.00 54.53 140 SER A N 1
ATOM 1044 C CA . SER A 1 140 ? 7.789 -25.063 -6.133 1.00 54.53 140 SER A CA 1
ATOM 1045 C C . SER A 1 140 ? 7.944 -23.829 -5.230 1.00 54.53 140 SER A C 1
ATOM 1047 O O . SER A 1 140 ? 7.817 -23.937 -4.015 1.00 54.53 140 SER A O 1
ATOM 1049 N N . GLU A 1 141 ? 8.221 -22.656 -5.802 1.00 59.34 141 GLU A N 1
ATOM 1050 C CA . GLU A 1 141 ? 8.394 -21.390 -5.075 1.00 59.34 141 GLU A CA 1
ATOM 1051 C C . GLU A 1 141 ? 7.077 -20.633 -4.822 1.00 59.34 141 GLU A C 1
ATOM 1053 O O . GLU A 1 141 ? 7.084 -19.534 -4.264 1.00 59.34 141 GLU A O 1
ATOM 1058 N N . PHE A 1 142 ? 5.922 -21.203 -5.192 1.00 56.31 142 PHE A N 1
ATOM 1059 C CA . PHE A 1 142 ? 4.628 -20.640 -4.811 1.00 56.31 142 PHE A CA 1
ATOM 1060 C C . PHE A 1 142 ? 4.413 -20.756 -3.303 1.00 56.31 142 PHE A C 1
ATOM 1062 O O . PHE A 1 142 ? 3.948 -21.774 -2.786 1.00 56.31 142 PHE A O 1
ATOM 1069 N N . ARG A 1 143 ? 4.672 -19.664 -2.582 1.00 59.34 143 ARG A N 1
ATOM 1070 C CA . ARG A 1 143 ? 4.140 -19.496 -1.233 1.00 59.34 143 ARG A CA 1
ATOM 1071 C C . ARG A 1 143 ? 2.640 -19.232 -1.352 1.00 59.34 143 ARG A C 1
ATOM 1073 O O . ARG A 1 143 ? 2.223 -18.102 -1.582 1.00 59.34 143 ARG A O 1
ATOM 1080 N N . GLN A 1 144 ? 1.830 -20.279 -1.198 1.00 55.69 144 GLN A N 1
ATOM 1081 C CA . GLN A 1 144 ? 0.399 -20.112 -0.959 1.00 55.69 144 GLN A CA 1
ATOM 1082 C C . GLN A 1 144 ? 0.221 -19.392 0.376 1.00 55.69 144 GLN A C 1
ATOM 1084 O O . GLN A 1 144 ? 0.393 -19.973 1.447 1.00 55.69 144 GLN A O 1
ATOM 1089 N N . THR A 1 145 ? -0.082 -18.103 0.321 1.00 55.06 145 THR A N 1
ATOM 1090 C CA . THR A 1 145 ? -0.559 -17.375 1.488 1.00 55.06 145 THR A CA 1
ATOM 1091 C C . THR A 1 145 ? -2.019 -17.751 1.714 1.00 55.06 145 THR A C 1
ATOM 1093 O O . THR A 1 145 ? -2.793 -17.742 0.753 1.00 55.06 145 THR A O 1
ATOM 1096 N N . PRO A 1 146 ? -2.421 -18.100 2.951 1.00 50.34 146 PRO A N 1
ATOM 1097 C CA . PRO A 1 146 ? -3.825 -18.303 3.260 1.00 50.34 146 PRO A CA 1
ATOM 1098 C C . PRO A 1 146 ? -4.586 -17.065 2.795 1.00 50.34 146 PRO A C 1
ATOM 1100 O O . PRO A 1 146 ? -4.247 -15.947 3.192 1.00 50.34 146 PRO A O 1
ATOM 1103 N N . SER A 1 147 ? -5.575 -17.247 1.920 1.00 52.03 147 SER A N 1
ATOM 1104 C CA . SER A 1 147 ? -6.502 -16.168 1.607 1.00 52.03 147 SER A CA 1
ATOM 1105 C C . SER A 1 147 ? -7.061 -15.670 2.934 1.00 52.03 147 SER A C 1
ATOM 1107 O O . SER A 1 147 ? -7.534 -16.494 3.722 1.00 52.03 147 SER A O 1
ATOM 1109 N N . LEU A 1 148 ? -7.011 -14.359 3.181 1.00 49.31 148 LEU A N 1
ATOM 1110 C CA . LEU A 1 148 ? -7.841 -13.735 4.204 1.00 49.31 148 LEU A CA 1
ATOM 1111 C C . LEU A 1 148 ? -9.282 -14.114 3.860 1.00 49.31 148 LEU A C 1
ATOM 1113 O O . LEU A 1 148 ? -9.897 -13.505 2.988 1.00 49.31 148 LEU A O 1
ATOM 1117 N N . GLN A 1 149 ? -9.789 -15.185 4.473 1.00 41.12 149 GLN A N 1
ATOM 1118 C CA . GLN A 1 149 ? -11.210 -15.466 4.464 1.00 41.12 149 GLN A CA 1
ATOM 1119 C C . GLN A 1 149 ? -11.838 -14.199 5.024 1.00 41.12 149 GLN A C 1
ATOM 1121 O O . GLN A 1 149 ? -11.494 -13.776 6.130 1.00 41.12 149 GLN A O 1
ATOM 1126 N N . SER A 1 150 ? -12.682 -13.545 4.225 1.00 42.91 150 SER A N 1
ATOM 1127 C CA . SER A 1 150 ? -13.555 -12.493 4.722 1.00 42.91 150 SER A CA 1
ATOM 1128 C C . SER A 1 150 ? -14.212 -13.052 5.973 1.00 42.91 150 SER A C 1
ATOM 1130 O O . SER A 1 150 ? -14.935 -14.048 5.878 1.00 42.91 150 SER A O 1
ATOM 1132 N N . ALA A 1 151 ? -13.881 -12.488 7.136 1.00 36.28 151 ALA A N 1
ATOM 1133 C CA . ALA A 1 151 ? -14.479 -12.917 8.385 1.00 36.28 151 ALA A CA 1
ATOM 1134 C C . ALA A 1 151 ? -16.005 -12.931 8.179 1.00 36.28 151 ALA A C 1
ATOM 1136 O O . ALA A 1 151 ? -16.537 -11.936 7.671 1.00 36.28 151 ALA A O 1
ATOM 1137 N N . PRO A 1 152 ? -16.705 -14.043 8.473 1.00 36.34 152 PRO A N 1
ATOM 1138 C CA . PRO A 1 152 ? -18.154 -14.071 8.365 1.00 36.34 152 PRO A CA 1
ATOM 1139 C C . PRO A 1 152 ? -18.702 -12.932 9.223 1.00 36.34 152 PRO A C 1
ATOM 1141 O O . PRO A 1 152 ? -18.205 -12.700 10.328 1.00 36.34 152 PRO A O 1
ATOM 1144 N N . GLY A 1 153 ? -19.642 -12.176 8.649 1.00 43.16 153 GLY A N 1
ATOM 1145 C CA . GLY A 1 153 ? -20.123 -10.908 9.184 1.00 43.16 153 GLY A CA 1
ATOM 1146 C C . GLY A 1 153 ? -20.314 -10.955 10.695 1.00 43.16 153 GLY A C 1
ATOM 1147 O O . GLY A 1 153 ? -21.111 -11.738 11.208 1.00 43.16 153 GLY A O 1
ATOM 1148 N N . ARG A 1 154 ? -19.585 -10.091 11.406 1.00 35.88 154 ARG A N 1
ATOM 1149 C CA . ARG A 1 154 ? -19.940 -9.720 12.773 1.00 35.88 154 ARG A CA 1
ATOM 1150 C C . ARG A 1 154 ? -21.185 -8.840 12.689 1.00 35.88 154 ARG A C 1
ATOM 1152 O O . ARG A 1 154 ? -21.084 -7.622 12.660 1.00 35.88 154 ARG A O 1
ATOM 1159 N N . HIS A 1 155 ? -22.343 -9.481 12.577 1.00 37.22 155 HIS A N 1
ATOM 1160 C CA . HIS A 1 155 ? -23.572 -8.922 13.113 1.00 37.22 155 HIS A CA 1
ATOM 1161 C C . HIS A 1 155 ? -23.541 -9.173 14.619 1.00 37.22 155 HIS A C 1
ATOM 1163 O O . HIS A 1 155 ? -23.633 -10.321 15.057 1.00 37.22 155 HIS A O 1
ATOM 1169 N N . ALA A 1 156 ? -23.347 -8.107 15.381 1.00 35.84 156 ALA A N 1
ATOM 1170 C CA . ALA A 1 156 ? -23.768 -7.985 16.766 1.00 35.84 156 ALA A CA 1
ATOM 1171 C C . ALA A 1 156 ? -24.148 -6.521 16.970 1.00 35.84 156 ALA A C 1
ATOM 1173 O O . ALA A 1 156 ? -23.323 -5.673 16.561 1.00 35.84 156 ALA A O 1
#

pLDDT: mean 86.54, std 15.14, range [35.84, 97.5]

Sequence (156 aa):
AYYELDEALKPVEKEMPADLKHSVERIQENCEPALCTVLFMGGAGGSLRAGVTDNPVRLTRSVKEALTRVTSGGAPVYVWPGGGITFMVDVTRLPAGAFGYVPTPALVAPIEFTLKLSDYAALGGHMDHVRPLASLKDNSEFRQTPSLQSAPGRHA

Foldseek 3Di:
DDWDADPVGDTDDDDDDPVCPVVVVVCVVPDDDDDDWDKDKDFDDPVNLVLFFVDSQLVQVCVVVVQKQKDWQPFHWDFDDDPGTIIMGTCVQHFPPSWDADPPGDIRTRMDIDHDPVSSVVSGGPVVPDDDPVVCVPPPPDPPGPNPPPPPDPPD

Secondary structure (DSSP, 8-state):
-EEEE-TTS-EEEEPPPHHHHHHHHHHHHHPPP-----EEEEEE-HHHHHTTBSSHHHHHHHHHTTSSEEEETTEE-EEPSSSSEEEEEEGGGSPTT--EEETTTEEE--EEEE--HHHHHHTTB-GGG---GGGGTT-TT---PPP---------